Protein AF-0000000066957541 (afdb_homodimer)

InterPro domains:
  IPR000864 Proteinase inhibitor I13, potato inhibitor I [PF00280] (11-72)
  IPR000864 Proteinase inhibitor I13, potato inhibitor I [PTHR33091] (10-72)
  IPR036354 Proteinase inhibitor I13, potato inhibitor I superfamily [SSF54654] (9-72)

Secondary structure (DSSP, 8-state):
---------S----B-GGGTTSBHHHHHHHHHHH-TTSEEEEEETT----S---TTEEEEEEEEE-S--EE-/---------S----B-GGGTTSBHHHHHHHHHHH-TTSEEEEEETT----S---TTEEEEEEEEE-S--EE-

Radius of gyration: 20.84 Å; Cα contacts (8 Å, |Δi|>4): 260; chains: 2; bounding box: 34×82×47 Å

Organism: Oryza sativa subsp. japonica (NCBI:txid39947)

Sequence (144 aa):
MSSSDSKPCGGLKTEWPELVGLTIEQAKAKIKADRPDLQVEVLPVGTIILGVVVPNRVILWVDTVAEIPKIGMSSSDSKPCGGLKTEWPELVGLTIEQAKAKIKADRPDLQVEVLPVGTIILGVVVPNRVILWVDTVAEIPKIG

Foldseek 3Di:
DPPPVVVVPVDQDPDDPVCVPPDPVVSVVVNCVRPVQAAEAEDEPPDDDDPDDDSRYDYHYDHDDDDDDDDD/DPPPVVVVPVDQDPDDPVCVPPDPVVSVVVNCVRPVQAAEAEDEPPDDDDPDDDSRYDYHYDHDDDDDDDDD

pLDDT: mean 83.34, std 19.54, range [26.95, 97.12]

Structure (mmCIF, N/CA/C/O backbone):
data_AF-0000000066957541-model_v1
#
loop_
_entity.id
_entity.type
_entity.pdbx_description
1 polymer 'Os01g0615100 protein'
#
loop_
_atom_site.group_PDB
_atom_site.id
_atom_site.type_symbol
_atom_site.label_atom_id
_atom_site.label_alt_id
_atom_site.label_comp_id
_atom_site.label_asym_id
_atom_site.label_entity_id
_atom_site.label_seq_id
_atom_site.pdbx_PDB_ins_code
_atom_site.Cartn_x
_atom_site.Cartn_y
_atom_site.Cartn_z
_atom_site.occupancy
_atom_site.B_iso_or_equiv
_atom_site.auth_seq_id
_atom_site.auth_comp_id
_atom_site.auth_asym_id
_atom_site.auth_atom_id
_atom_site.pdbx_PDB_model_num
ATOM 1 N N . MET A 1 1 ? -16.75 43.094 23.438 1 26.95 1 MET A N 1
ATOM 2 C CA . MET A 1 1 ? -16.438 41.656 23.531 1 26.95 1 MET A CA 1
ATOM 3 C C . MET A 1 1 ? -15.633 41.188 22.328 1 26.95 1 MET A C 1
ATOM 5 O O . MET A 1 1 ? -16.094 41.312 21.188 1 26.95 1 MET A O 1
ATOM 9 N N . SER A 1 2 ? -14.367 41.469 22.266 1 34.19 2 SER A N 1
ATOM 10 C CA . SER A 1 2 ? -13.414 41.344 21.156 1 34.19 2 SER A CA 1
ATOM 11 C C . SER A 1 2 ? -13.453 39.938 20.578 1 34.19 2 SER A C 1
ATOM 13 O O . SER A 1 2 ? -13.312 38.938 21.297 1 34.19 2 SER A O 1
ATOM 15 N N . SER A 1 3 ? -14.344 39.688 19.766 1 36 3 SER A N 1
ATOM 16 C CA . SER A 1 3 ? -14.383 38.469 18.969 1 36 3 SER A CA 1
ATOM 17 C C . SER A 1 3 ? -13.016 38.156 18.375 1 36 3 SER A C 1
ATOM 19 O O . SER A 1 3 ? -12.484 38.938 17.578 1 36 3 SER A O 1
ATOM 21 N N . SER A 1 4 ? -12.016 37.938 19.281 1 34.59 4 SER A N 1
ATOM 22 C CA . SER A 1 4 ? -10.703 37.438 18.875 1 34.59 4 SER A CA 1
ATOM 23 C C . SER A 1 4 ? -10.789 36.594 17.625 1 34.59 4 SER A C 1
ATOM 25 O O . SER A 1 4 ? -11.469 35.562 17.625 1 34.59 4 SER A O 1
ATOM 27 N N . ASP A 1 5 ? -11.039 37.188 16.484 1 37.06 5 ASP A N 1
ATOM 28 C CA . ASP A 1 5 ? -10.797 36.594 15.18 1 37.06 5 ASP A CA 1
ATOM 29 C C . ASP A 1 5 ? -9.664 35.562 15.25 1 37.06 5 ASP A C 1
ATOM 31 O O . ASP A 1 5 ? -8.492 35.938 15.383 1 37.06 5 ASP A O 1
ATOM 35 N N . SER A 1 6 ? -9.617 34.719 16.266 1 39.84 6 SER A N 1
ATOM 36 C CA . SER A 1 6 ? -8.719 33.562 16.297 1 39.84 6 SER A CA 1
ATOM 37 C C . SER A 1 6 ? -8.312 33.156 14.891 1 39.84 6 SER A C 1
ATOM 39 O O . SER A 1 6 ? -9.148 32.719 14.102 1 39.84 6 SER A O 1
ATOM 41 N N . LYS A 1 7 ? -7.668 34.062 14.055 1 41.09 7 LYS A N 1
ATOM 42 C CA . LYS A 1 7 ? -7.043 33.594 12.812 1 41.09 7 LYS A CA 1
ATOM 43 C C . LYS A 1 7 ? -6.805 32.094 12.844 1 41.09 7 LYS A C 1
ATOM 45 O O . LYS A 1 7 ? -6.258 31.547 13.812 1 41.09 7 LYS A O 1
ATOM 50 N N . PRO A 1 8 ? -7.652 31.25 12.289 1 43.03 8 PRO A N 1
ATOM 51 C CA . PRO A 1 8 ? -7.223 29.859 12.422 1 43.03 8 PRO A CA 1
ATOM 52 C C . PRO A 1 8 ? -5.703 29.703 12.453 1 43.03 8 PRO A C 1
ATOM 54 O O . PRO A 1 8 ? -4.988 30.469 11.805 1 43.03 8 PRO A O 1
ATOM 57 N N . CYS A 1 9 ? -4.918 29.938 13.57 1 42.44 9 CYS A N 1
ATOM 58 C CA . CYS A 1 9 ? -3.498 29.609 13.578 1 42.44 9 CYS A CA 1
ATOM 59 C C . CYS A 1 9 ? -3.094 28.891 12.289 1 42.44 9 CYS A C 1
ATOM 61 O O . CYS A 1 9 ? -3.812 28.031 11.805 1 42.44 9 CYS A O 1
ATOM 63 N N . GLY A 1 10 ? -2.705 29.562 11.18 1 48.5 10 GLY A N 1
ATOM 64 C CA . GLY A 1 10 ? -2.293 28.984 9.906 1 48.5 10 GLY A CA 1
ATOM 65 C C . GLY A 1 10 ? -2.059 27.484 9.969 1 48.5 10 GLY A C 1
ATOM 66 O O . GLY A 1 10 ? -0.991 27.047 10.391 1 48.5 10 GLY A O 1
ATOM 67 N N . GLY A 1 11 ? -3.01 26.625 10.609 1 57.69 11 GLY A N 1
ATOM 68 C CA . GLY A 1 11 ? -3.16 25.297 11.172 1 57.69 11 GLY A CA 1
ATOM 69 C C . GLY A 1 11 ? -2.35 24.234 10.438 1 57.69 11 GLY A C 1
ATOM 70 O O . GLY A 1 11 ? -1.951 24.453 9.289 1 57.69 11 GLY A O 1
ATOM 71 N N . LEU A 1 12 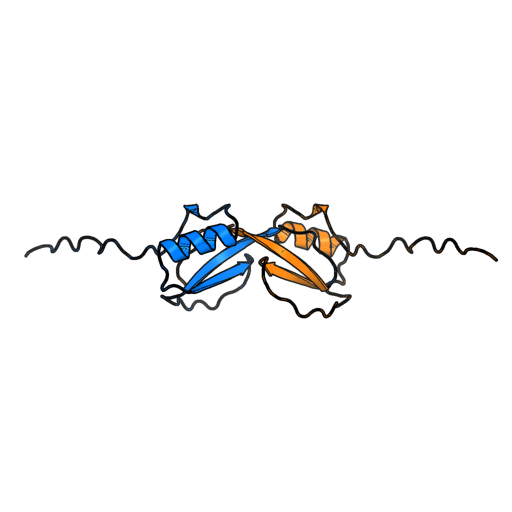? -1.42 23.609 11.273 1 77.5 12 LEU A N 1
ATOM 72 C CA . LEU A 1 12 ? -0.615 22.516 10.734 1 77.5 12 LEU A CA 1
ATOM 73 C C . LEU A 1 12 ? -1.437 21.656 9.789 1 77.5 12 LEU A C 1
ATOM 75 O O . LEU A 1 12 ? -2.643 21.484 9.984 1 77.5 12 LEU A O 1
ATOM 79 N N . LYS A 1 13 ? -1.075 21.734 8.508 1 87.44 13 LYS A N 1
ATOM 80 C CA . LYS A 1 13 ? -1.694 20.859 7.5 1 87.44 13 LYS A CA 1
ATOM 81 C C . LYS A 1 13 ? -2.016 19.484 8.078 1 87.44 13 LYS A C 1
ATOM 83 O O . LYS A 1 13 ? -1.161 18.859 8.711 1 87.44 13 LYS A O 1
ATOM 88 N N . THR A 1 14 ? -3.348 19.156 8.078 1 89.06 14 THR A N 1
ATOM 89 C CA . THR A 1 14 ? -3.734 17.875 8.664 1 89.06 14 THR A CA 1
ATOM 90 C C . THR A 1 14 ? -4.145 16.891 7.574 1 89.06 14 THR A C 1
ATOM 92 O O . THR A 1 14 ? -4.309 15.695 7.844 1 89.06 14 THR A O 1
ATOM 95 N N . GLU A 1 15 ? -4.422 17.422 6.387 1 90.81 15 GLU A N 1
ATOM 96 C CA . GLU A 1 15 ? -4.781 16.578 5.25 1 90.81 15 GLU A CA 1
ATOM 97 C C . GLU A 1 15 ? -4.07 17.031 3.98 1 90.81 15 GLU A C 1
ATOM 99 O O . GLU A 1 15 ? -3.74 18.219 3.836 1 90.81 15 GLU A O 1
ATOM 104 N N . TRP A 1 16 ? -3.773 16.141 3.092 1 95.19 16 TRP A N 1
ATOM 105 C CA . TRP A 1 16 ? -3.064 16.422 1.848 1 95.19 16 TRP A CA 1
ATOM 106 C C . TRP A 1 16 ? -3.818 15.844 0.652 1 95.19 16 TRP A C 1
ATOM 108 O O . TRP A 1 16 ? -3.469 14.781 0.143 1 95.19 16 TRP A O 1
ATOM 118 N N . PRO A 1 17 ? -4.898 16.484 0.101 1 94.5 17 PRO A N 1
ATOM 119 C CA . PRO A 1 17 ? -5.652 16.016 -1.06 1 94.5 17 PRO A CA 1
ATOM 120 C C . PRO A 1 17 ? -4.82 16 -2.34 1 94.5 17 PRO A C 1
ATOM 122 O O . PRO A 1 17 ? -5.141 15.266 -3.281 1 94.5 17 PRO A O 1
ATOM 125 N N . GLU A 1 18 ? -3.746 16.719 -2.355 1 95.12 18 GLU A N 1
ATOM 126 C CA . GLU A 1 18 ? -2.885 16.828 -3.527 1 95.12 18 GLU A CA 1
ATOM 127 C C . GLU A 1 18 ? -2.008 15.594 -3.682 1 95.12 18 GLU A C 1
ATOM 129 O O . GLU A 1 18 ? -1.406 15.375 -4.734 1 95.12 18 GLU A O 1
ATOM 134 N N . LEU A 1 19 ? -1.994 14.852 -2.656 1 95.62 19 LEU A N 1
ATOM 135 C CA . LEU A 1 19 ? -1.101 13.703 -2.676 1 95.62 19 LEU A CA 1
ATOM 136 C C . LEU A 1 19 ? -1.781 12.5 -3.316 1 95.62 19 LEU A C 1
ATOM 138 O O . LEU A 1 19 ? -1.121 11.508 -3.646 1 95.62 19 LEU A O 1
ATOM 142 N N . VAL A 1 20 ? -3.066 12.625 -3.525 1 95.31 20 VAL A N 1
ATOM 143 C CA . VAL A 1 20 ? -3.82 11.516 -4.109 1 95.31 20 VAL A CA 1
ATOM 144 C C . VAL A 1 20 ? -3.354 11.273 -5.543 1 95.31 20 VAL A C 1
ATOM 146 O O . VAL A 1 20 ? -3.396 12.18 -6.379 1 95.31 20 VAL A O 1
ATOM 149 N N . GLY A 1 21 ? -2.824 10.203 -5.844 1 95.5 21 GLY A N 1
ATOM 150 C CA . GLY A 1 21 ? -2.33 9.875 -7.172 1 95.5 21 GLY A CA 1
ATOM 151 C C . GLY A 1 21 ? -0.816 9.883 -7.262 1 95.5 21 GLY A C 1
ATOM 152 O O . GLY A 1 21 ? -0.247 9.414 -8.25 1 95.5 21 GLY A O 1
ATOM 153 N N . LEU A 1 22 ? -0.226 10.344 -6.223 1 95.62 22 LEU A N 1
ATOM 154 C CA . LEU A 1 22 ? 1.232 10.383 -6.195 1 95.62 22 LEU A CA 1
ATOM 155 C C . LEU A 1 22 ? 1.799 9.102 -5.598 1 95.62 22 LEU A C 1
ATOM 157 O O . LEU A 1 22 ? 1.063 8.312 -5 1 95.62 22 LEU A O 1
ATOM 161 N N . THR A 1 23 ? 3.092 8.938 -5.812 1 96.31 23 THR A N 1
ATOM 162 C CA . THR A 1 23 ? 3.766 7.781 -5.242 1 96.31 23 THR A CA 1
ATOM 163 C C . THR A 1 23 ? 4.066 8 -3.764 1 96.31 23 THR A C 1
ATOM 165 O O . THR A 1 23 ? 3.982 9.125 -3.27 1 96.31 23 THR A O 1
ATOM 168 N N . ILE A 1 24 ? 4.301 6.918 -3.115 1 96.56 24 ILE A N 1
ATOM 169 C CA . ILE A 1 24 ? 4.605 6.965 -1.689 1 96.56 24 ILE A CA 1
ATOM 170 C C . ILE A 1 24 ? 5.766 7.926 -1.438 1 96.56 24 ILE A C 1
ATOM 172 O O . ILE A 1 24 ? 5.707 8.75 -0.524 1 96.56 24 ILE A O 1
ATOM 176 N N . GLU A 1 25 ? 6.785 7.887 -2.262 1 95.38 25 GLU A N 1
ATOM 177 C CA . GLU A 1 25 ? 7.969 8.719 -2.092 1 95.38 25 GLU A CA 1
ATOM 178 C C . GLU A 1 25 ? 7.625 10.203 -2.229 1 95.38 25 GLU A C 1
ATOM 180 O O . GLU A 1 25 ? 8.023 11.016 -1.392 1 95.38 25 GLU A O 1
ATOM 185 N N . GLN A 1 26 ? 6.895 10.484 -3.182 1 96.38 26 GLN A N 1
ATOM 186 C CA . GLN A 1 26 ? 6.48 11.867 -3.4 1 96.38 26 GLN A CA 1
ATOM 187 C C . GLN A 1 26 ? 5.59 12.359 -2.264 1 96.38 26 GLN A C 1
ATOM 189 O O . GLN A 1 26 ? 5.754 13.484 -1.784 1 96.38 26 GLN A O 1
ATOM 194 N N . ALA A 1 27 ? 4.684 11.5 -1.882 1 97.12 27 ALA A N 1
ATOM 195 C CA . ALA A 1 27 ? 3.748 11.852 -0.817 1 97.12 27 ALA A CA 1
ATOM 196 C C . ALA A 1 27 ? 4.48 12.086 0.501 1 97.12 27 ALA A C 1
ATOM 198 O O . ALA A 1 27 ? 4.238 13.078 1.187 1 97.12 27 ALA A O 1
ATOM 199 N N . LYS A 1 28 ? 5.379 11.172 0.741 1 95.69 28 LYS A N 1
ATOM 200 C CA . LYS A 1 28 ? 6.164 11.289 1.967 1 95.69 28 LYS A CA 1
ATOM 201 C C . LYS A 1 28 ? 6.977 12.586 1.975 1 95.69 28 LYS A C 1
ATOM 203 O O . LYS A 1 28 ? 7.051 13.273 2.994 1 95.69 28 LYS A O 1
ATOM 208 N N . ALA A 1 29 ? 7.59 12.938 0.893 1 96.31 29 ALA A N 1
ATOM 209 C CA . ALA A 1 29 ? 8.406 14.141 0.765 1 96.31 29 ALA A CA 1
ATOM 210 C C . ALA A 1 29 ? 7.57 15.398 0.992 1 96.31 29 ALA A C 1
ATOM 212 O O . ALA A 1 29 ? 8 16.328 1.684 1 96.31 29 ALA A O 1
ATOM 213 N N . LYS A 1 30 ? 6.383 15.312 0.476 1 95.94 30 LYS A N 1
ATOM 214 C CA . LYS A 1 30 ? 5.488 16.453 0.611 1 95.94 30 LYS A CA 1
ATOM 215 C C . LYS A 1 30 ? 5.027 16.625 2.057 1 95.94 30 LYS A C 1
ATOM 217 O O . LYS A 1 30 ? 5.012 17.75 2.578 1 95.94 30 LYS A O 1
ATOM 222 N N . ILE A 1 31 ? 4.672 15.555 2.668 1 95.44 31 ILE A N 1
ATOM 223 C CA . ILE A 1 31 ? 4.215 15.602 4.051 1 95.44 31 ILE A CA 1
ATOM 224 C C . ILE A 1 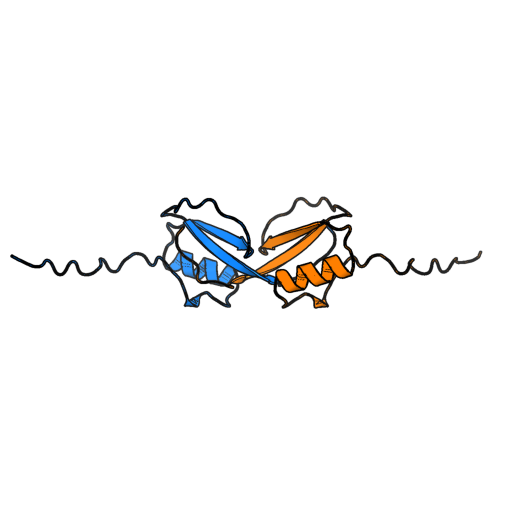31 ? 5.344 16.094 4.953 1 95.44 31 ILE A C 1
ATOM 226 O O . ILE A 1 31 ? 5.137 16.953 5.812 1 95.44 31 ILE A O 1
ATOM 230 N N . LYS A 1 32 ? 6.57 15.617 4.754 1 94.88 32 LYS A N 1
ATOM 231 C CA . LYS A 1 32 ? 7.738 15.992 5.547 1 94.88 32 LYS A CA 1
ATOM 232 C C . LYS A 1 32 ? 8.094 17.453 5.336 1 94.88 32 LYS A C 1
ATOM 234 O O . LYS A 1 32 ? 8.578 1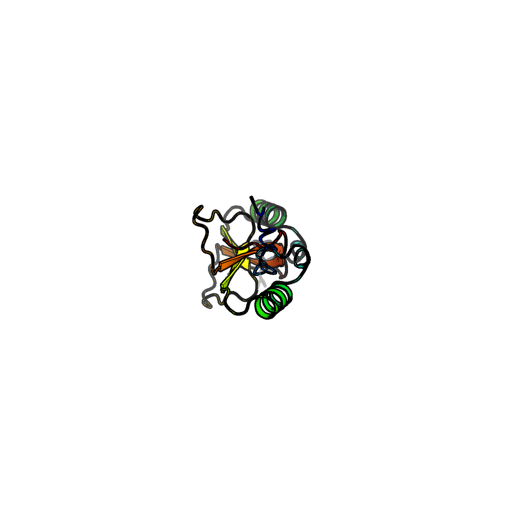8.125 6.258 1 94.88 32 LYS A O 1
ATOM 239 N N . ALA A 1 33 ? 7.852 17.938 4.117 1 94.38 33 ALA A N 1
ATOM 240 C CA . ALA A 1 33 ? 8.094 19.359 3.811 1 94.38 33 ALA A CA 1
ATOM 241 C C . ALA A 1 33 ? 7.121 20.25 4.57 1 94.38 33 ALA A C 1
ATOM 243 O O . ALA A 1 33 ? 7.504 21.328 5.047 1 94.38 33 ALA A O 1
ATOM 244 N N . ASP A 1 34 ? 5.902 19.703 4.676 1 92.94 34 ASP A N 1
ATOM 245 C CA . ASP A 1 34 ? 4.875 20.469 5.363 1 92.94 34 ASP A CA 1
ATOM 246 C C . ASP A 1 34 ? 4.957 20.281 6.875 1 92.94 34 ASP A C 1
ATOM 248 O O . ASP A 1 34 ? 4.898 21.25 7.637 1 92.94 34 ASP A O 1
ATOM 252 N N . ARG A 1 35 ? 5.145 18.953 7.172 1 93.88 35 ARG A N 1
ATOM 253 C CA . ARG A 1 35 ? 5.164 18.578 8.586 1 93.88 35 ARG A CA 1
ATOM 254 C C . ARG A 1 35 ? 6.27 17.562 8.867 1 93.88 35 ARG A C 1
ATOM 256 O O . ARG A 1 35 ? 6.035 16.359 8.828 1 93.88 35 ARG A O 1
ATOM 263 N N . PRO A 1 36 ? 7.445 18.031 9.227 1 92.5 36 PRO A N 1
ATOM 264 C CA . PRO A 1 36 ? 8.562 17.125 9.516 1 92.5 36 PRO A CA 1
ATOM 265 C C . PRO A 1 36 ? 8.445 16.453 10.875 1 92.5 36 PRO A C 1
ATOM 267 O O . PRO A 1 36 ? 9.164 15.492 11.156 1 92.5 36 PRO A O 1
ATOM 270 N N . ASP A 1 37 ? 7.504 16.906 11.633 1 91 37 ASP A N 1
ATOM 271 C CA . ASP A 1 37 ? 7.285 16.375 12.969 1 91 37 ASP A CA 1
ATOM 272 C C . ASP A 1 37 ? 6.387 15.133 12.93 1 91 37 ASP A C 1
ATOM 274 O O . ASP A 1 37 ? 6.359 14.344 13.875 1 91 37 ASP A O 1
ATOM 278 N N . LEU A 1 38 ? 5.703 14.992 11.812 1 93 38 LEU A N 1
ATOM 279 C CA . LEU A 1 38 ? 4.723 13.914 11.688 1 93 38 LEU A CA 1
ATOM 280 C C . LEU A 1 38 ? 5.387 12.625 11.227 1 93 38 LEU A C 1
ATOM 282 O O . LEU A 1 38 ? 6.32 12.656 10.422 1 93 38 LEU A O 1
ATOM 286 N N . GLN A 1 39 ? 4.914 11.516 11.758 1 94.12 39 GLN A N 1
ATOM 287 C CA . GLN A 1 39 ? 5.293 10.195 11.281 1 94.12 39 GLN A CA 1
ATOM 288 C C . GLN A 1 39 ? 4.34 9.711 10.188 1 94.12 39 GLN A C 1
ATOM 290 O O . GLN A 1 39 ? 3.123 9.703 10.383 1 94.12 39 GLN A O 1
ATOM 295 N N . VAL A 1 40 ? 4.926 9.344 9.102 1 94.38 40 VAL A N 1
ATOM 296 C CA . VAL A 1 40 ? 4.121 8.914 7.965 1 94.38 40 VAL A CA 1
ATOM 297 C C . VAL A 1 40 ? 3.977 7.395 7.984 1 94.38 40 VAL A C 1
ATOM 299 O O . VAL A 1 40 ? 4.973 6.668 7.977 1 94.38 40 VAL A O 1
ATOM 302 N N . GLU A 1 41 ? 2.814 6.941 8.109 1 92.31 41 GLU A N 1
ATOM 303 C CA . GLU A 1 41 ? 2.52 5.512 8.039 1 92.31 41 GLU A CA 1
ATOM 304 C C . GLU A 1 41 ? 1.82 5.156 6.727 1 92.31 41 GLU A C 1
ATOM 306 O O . GLU A 1 41 ? 0.758 5.699 6.418 1 92.31 41 GLU A O 1
ATOM 311 N N . VAL A 1 42 ? 2.434 4.312 5.984 1 94.19 42 VAL A N 1
ATOM 312 C CA . VAL A 1 42 ? 1.872 3.893 4.703 1 94.19 42 VAL A CA 1
ATOM 313 C C . VAL A 1 42 ? 1.13 2.57 4.875 1 94.19 42 VAL A C 1
ATOM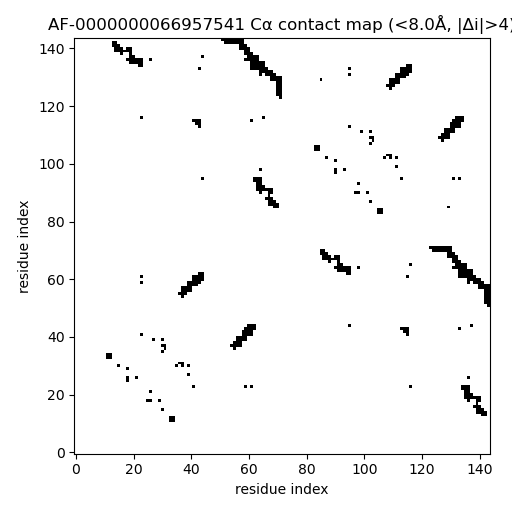 315 O O . VAL A 1 42 ? 1.713 1.575 5.309 1 94.19 42 VAL A O 1
ATOM 318 N N . LEU A 1 43 ? -0.17 2.566 4.555 1 91.94 43 LEU A N 1
ATOM 319 C CA . LEU A 1 43 ? -0.992 1.366 4.664 1 91.94 43 LEU A CA 1
ATOM 320 C C . LEU A 1 43 ? -1.836 1.168 3.412 1 91.94 43 LEU A C 1
ATOM 322 O O . LEU A 1 43 ? -2.316 2.139 2.82 1 91.94 43 LEU A O 1
ATOM 326 N N . PRO A 1 44 ? -1.927 -0.02 3.018 1 93.88 44 PRO A N 1
ATOM 327 C CA . PRO A 1 44 ? -2.842 -0.285 1.904 1 93.88 44 PRO A CA 1
ATOM 328 C C . PRO A 1 44 ? -4.305 -0.043 2.273 1 93.88 44 PRO A C 1
ATOM 330 O O . PRO A 1 44 ? -4.699 -0.264 3.42 1 93.88 44 PRO A O 1
ATOM 333 N N . VAL A 1 45 ? -5.004 0.391 1.296 1 91.81 45 VAL A N 1
ATOM 334 C CA . VAL A 1 45 ? -6.43 0.619 1.493 1 91.81 45 VAL A CA 1
ATOM 335 C C . VAL A 1 45 ? -7.102 -0.672 1.956 1 91.81 45 VAL A C 1
ATOM 337 O O . VAL A 1 45 ? -6.812 -1.751 1.435 1 91.81 45 VAL A O 1
ATOM 340 N N . GLY A 1 46 ? -7.949 -0.521 2.953 1 84.81 46 GLY A N 1
ATOM 341 C CA . GLY A 1 46 ? -8.641 -1.699 3.453 1 84.81 46 GLY A CA 1
ATOM 342 C C . GLY A 1 46 ? -8.133 -2.15 4.812 1 84.81 46 GLY A C 1
ATOM 343 O O . GLY A 1 46 ? -8.742 -3.02 5.445 1 84.81 46 GLY A O 1
ATOM 344 N N . THR A 1 47 ? -6.926 -1.666 5.152 1 85.38 47 THR A N 1
ATOM 345 C CA . THR A 1 47 ? -6.387 -2.004 6.465 1 85.38 47 THR A CA 1
ATOM 346 C C . THR A 1 47 ? -7.25 -1.409 7.574 1 85.38 47 THR A C 1
ATOM 348 O O . THR A 1 47 ? -7.66 -0.249 7.496 1 85.38 47 THR A O 1
ATOM 351 N N . ILE A 1 48 ? -7.727 -2.279 8.414 1 79.12 48 ILE A N 1
ATOM 352 C CA . ILE A 1 48 ? -8.547 -1.834 9.539 1 79.12 48 ILE A CA 1
ATOM 353 C C . ILE A 1 48 ? -7.652 -1.217 10.609 1 79.12 48 ILE A C 1
ATOM 355 O O . ILE A 1 48 ? -6.715 -1.858 11.094 1 79.12 48 ILE A O 1
ATOM 359 N N . ILE A 1 49 ? -7.684 0.117 10.781 1 76.5 49 ILE A N 1
ATOM 360 C CA . ILE A 1 49 ? -6.902 0.796 11.812 1 76.5 49 ILE A CA 1
ATOM 361 C C . ILE A 1 49 ? -7.785 1.082 13.023 1 76.5 49 ILE A C 1
ATOM 363 O O . ILE A 1 49 ? -8.992 1.271 12.891 1 76.5 49 ILE A O 1
ATOM 367 N N . LEU A 1 50 ? -7.148 0.868 14.234 1 74.56 50 LEU A N 1
ATOM 368 C CA . LEU A 1 50 ? -7.902 1.182 15.445 1 74.56 50 LEU A CA 1
ATOM 369 C C . LEU A 1 50 ? -8.219 2.672 15.516 1 74.56 50 LEU A C 1
ATOM 371 O O . LEU A 1 50 ? -7.469 3.496 14.992 1 74.56 50 LEU A O 1
ATOM 375 N N . GLY A 1 51 ? -9.43 3.041 15.672 1 66.94 51 GLY A N 1
ATOM 376 C CA . GLY A 1 51 ? -10.047 4.359 15.672 1 66.94 51 GLY A CA 1
ATOM 377 C C . GLY A 1 51 ? -9.32 5.355 16.562 1 66.94 51 GLY A C 1
ATOM 378 O O . GLY A 1 51 ? -9.945 6.262 17.109 1 66.94 51 GLY A O 1
ATOM 379 N N . VAL A 1 52 ? -7.98 5.121 16.906 1 76.88 52 VAL A N 1
ATOM 380 C CA . VAL A 1 52 ? -7.309 6.113 17.734 1 76.88 52 VAL A CA 1
ATOM 381 C C . VAL A 1 52 ? -6.598 7.133 16.844 1 76.88 52 VAL A C 1
ATOM 383 O O . VAL A 1 52 ? -5.836 6.762 15.945 1 76.88 52 VAL A O 1
ATOM 386 N N . VAL A 1 53 ? -6.992 8.305 16.906 1 79.12 53 VAL A N 1
ATOM 387 C CA . VAL A 1 53 ? -6.352 9.383 16.156 1 79.12 53 VAL A CA 1
ATOM 388 C C . VAL A 1 53 ? -5.09 9.844 16.891 1 79.12 53 VAL A C 1
ATOM 390 O O . VAL A 1 53 ? -5.16 10.312 18.031 1 79.12 53 VAL A O 1
ATOM 393 N N . VAL A 1 54 ? -3.939 9.547 16.25 1 86 54 VAL A N 1
ATOM 394 C CA . VAL A 1 54 ? -2.654 10.023 16.75 1 86 54 VAL A CA 1
ATOM 395 C C . VAL A 1 54 ? -2.295 11.344 16.078 1 86 54 VAL A C 1
ATOM 397 O O . VAL A 1 54 ? -2.193 11.414 14.852 1 86 54 VAL A O 1
ATOM 400 N N . PRO A 1 55 ? -2.111 12.43 16.781 1 87.25 55 PRO A N 1
ATOM 401 C CA . PRO A 1 55 ? -1.866 13.758 16.203 1 87.25 55 PRO A CA 1
ATOM 402 C C . PRO A 1 55 ? -0.523 13.844 15.492 1 87.25 55 PRO A C 1
ATOM 404 O O . PRO A 1 55 ? -0.306 14.766 14.695 1 87.25 55 PRO A O 1
ATOM 407 N N . ASN A 1 56 ? 0.334 12.914 15.766 1 90.56 56 ASN A N 1
ATOM 408 C CA . ASN A 1 56 ? 1.662 12.969 15.164 1 90.56 56 ASN A CA 1
ATOM 409 C C . ASN A 1 56 ? 1.856 11.875 14.117 1 90.56 56 ASN A C 1
ATOM 411 O O . ASN A 1 56 ? 2.984 11.445 13.867 1 90.56 56 ASN A O 1
ATOM 415 N N . ARG A 1 57 ? 0.764 11.43 13.578 1 92.44 57 ARG A N 1
ATOM 416 C CA . ARG A 1 57 ? 0.857 10.367 12.586 1 92.44 57 ARG A CA 1
ATOM 417 C C . ARG A 1 57 ? -0.059 10.641 11.398 1 92.44 57 ARG A C 1
ATOM 419 O O . ARG A 1 57 ? -1.217 11.023 11.578 1 92.44 57 ARG A O 1
ATOM 426 N N . VAL A 1 58 ? 0.469 10.523 10.281 1 93.19 58 VAL A N 1
ATOM 427 C CA . VAL A 1 58 ? -0.299 10.656 9.047 1 93.19 58 VAL A CA 1
ATOM 428 C C . VAL A 1 58 ? -0.395 9.305 8.352 1 93.19 58 VAL A C 1
ATOM 430 O O . VAL A 1 58 ? 0.61 8.602 8.195 1 93.19 58 VAL A O 1
ATOM 433 N N . ILE A 1 59 ? -1.613 8.906 8.008 1 92 59 ILE A N 1
ATOM 434 C CA . ILE A 1 59 ? -1.815 7.633 7.328 1 92 59 ILE A CA 1
ATOM 435 C C . ILE A 1 59 ? -1.949 7.859 5.824 1 92 59 ILE A C 1
ATOM 437 O O . ILE A 1 59 ? -2.803 8.633 5.383 1 92 59 ILE A O 1
ATOM 441 N N . LEU A 1 60 ? -1.007 7.227 5.137 1 94.5 60 LEU A N 1
ATOM 442 C CA . LEU A 1 60 ? -1.058 7.238 3.678 1 94.5 60 LEU A CA 1
ATOM 443 C C . LEU A 1 60 ? -1.727 5.973 3.146 1 94.5 60 LEU A C 1
ATOM 445 O O . LEU A 1 60 ? -1.188 4.875 3.289 1 94.5 60 LEU A O 1
ATOM 449 N N . TRP A 1 61 ? -2.855 6.16 2.539 1 94.56 61 TRP A N 1
ATOM 450 C CA . TRP A 1 61 ? -3.605 5.039 1.986 1 94.56 61 TRP A CA 1
ATOM 451 C C . TRP A 1 61 ? -3.191 4.766 0.544 1 94.56 61 TRP A C 1
ATOM 453 O O . TRP A 1 61 ? -3.342 5.629 -0.324 1 94.56 61 TRP A O 1
ATOM 463 N N . VAL A 1 62 ? -2.646 3.6 0.326 1 96.69 62 VAL A N 1
ATOM 464 C CA . VAL A 1 62 ? -2.207 3.238 -1.019 1 96.69 62 VAL A CA 1
ATOM 465 C C . VAL A 1 62 ? -3.064 2.092 -1.551 1 96.69 62 VAL A C 1
ATOM 467 O O . VAL A 1 62 ? -3.504 1.229 -0.787 1 96.69 62 VAL A O 1
ATOM 470 N N . ASP A 1 63 ? -3.404 2.045 -2.928 1 96.5 63 ASP A N 1
ATOM 471 C CA . ASP A 1 63 ? -4.336 1.058 -3.461 1 96.5 63 ASP A CA 1
ATOM 472 C C . ASP A 1 63 ? -3.865 0.531 -4.816 1 96.5 63 ASP A C 1
ATOM 474 O O . ASP A 1 63 ? -4.359 -0.49 -5.297 1 96.5 63 ASP A O 1
ATOM 478 N N . THR A 1 64 ? -2.928 1.097 -5.48 1 96.75 64 THR A N 1
ATOM 479 C CA . THR A 1 64 ? -2.531 0.727 -6.832 1 96.75 64 THR A CA 1
ATOM 480 C C . THR A 1 64 ? -1.273 -0.137 -6.812 1 96.75 64 THR A C 1
ATOM 482 O O . THR A 1 64 ? -0.265 0.241 -6.211 1 96.75 64 THR A O 1
ATOM 485 N N . VAL A 1 65 ? -1.4 -1.288 -7.551 1 96.69 65 VAL A N 1
ATOM 486 C CA . VAL A 1 65 ? -0.274 -2.211 -7.641 1 96.69 65 VAL A CA 1
ATOM 487 C C . VAL A 1 65 ? 0.831 -1.598 -8.492 1 96.69 65 VAL A C 1
ATOM 489 O O . VAL A 1 65 ? 0.594 -1.21 -9.641 1 96.69 65 VAL A O 1
ATOM 492 N N . ALA A 1 66 ? 1.962 -1.496 -7.906 1 95.38 66 ALA A N 1
ATOM 493 C CA . ALA A 1 66 ? 3.07 -0.81 -8.57 1 95.38 66 ALA A CA 1
ATOM 494 C C . ALA A 1 66 ? 4.031 -1.808 -9.203 1 95.38 66 ALA A C 1
ATOM 496 O O . ALA A 1 66 ? 4.703 -1.492 -10.188 1 95.38 66 ALA A O 1
ATOM 497 N N . GLU A 1 67 ? 4.152 -2.973 -8.594 1 93.62 67 GLU A N 1
ATOM 498 C CA . GLU A 1 67 ? 5.105 -3.969 -9.07 1 93.62 67 GLU A CA 1
ATOM 499 C C . GLU A 1 67 ? 4.422 -5.309 -9.336 1 93.62 67 GLU A C 1
ATOM 501 O O . GLU A 1 67 ? 3.32 -5.555 -8.836 1 93.62 67 GLU A O 1
ATOM 506 N N . ILE A 1 68 ? 5.105 -6.133 -10.117 1 94.56 68 ILE A N 1
ATOM 507 C CA . ILE A 1 68 ? 4.574 -7.449 -10.453 1 94.56 68 ILE A CA 1
ATOM 508 C C . ILE A 1 68 ? 4.477 -8.305 -9.195 1 94.56 68 ILE A C 1
ATOM 510 O O . ILE A 1 68 ? 5.496 -8.625 -8.57 1 94.56 68 ILE A O 1
ATOM 514 N N . PRO A 1 69 ? 3.219 -8.578 -8.859 1 94.5 69 PRO A N 1
ATOM 515 C CA . PRO A 1 69 ? 3.082 -9.492 -7.719 1 94.5 69 PRO A CA 1
ATOM 516 C C . PRO A 1 69 ? 3.674 -10.875 -7.996 1 94.5 69 PRO A C 1
ATOM 518 O O . PRO A 1 69 ? 3.477 -11.43 -9.078 1 94.5 69 PRO A O 1
ATOM 521 N N . LYS A 1 70 ? 4.406 -11.414 -7.055 1 88.75 70 LYS A N 1
ATOM 522 C CA . LYS A 1 70 ? 5.027 -12.727 -7.18 1 88.75 70 LYS A CA 1
ATOM 523 C C . LYS A 1 70 ? 4.941 -13.5 -5.867 1 88.75 70 LYS A C 1
ATOM 525 O O . LYS A 1 70 ? 4.777 -12.914 -4.801 1 88.75 70 LYS A O 1
ATOM 530 N N . ILE A 1 71 ? 4.98 -14.695 -6.078 1 88.69 71 ILE A N 1
ATOM 531 C CA . ILE A 1 71 ? 4.965 -15.57 -4.91 1 88.69 71 ILE A CA 1
ATOM 532 C C . ILE A 1 71 ? 6.234 -15.359 -4.094 1 88.69 71 ILE A C 1
ATOM 534 O O . ILE A 1 71 ? 7.332 -15.266 -4.652 1 88.69 71 ILE A O 1
ATOM 538 N N . GLY A 1 72 ? 6.055 -15.055 -2.814 1 80.06 72 GLY A N 1
ATOM 539 C CA . GLY A 1 72 ? 7.219 -14.906 -1.955 1 80.06 72 GLY A CA 1
ATOM 540 C C . GLY A 1 72 ? 6.867 -14.562 -0.522 1 80.06 72 GLY A C 1
ATOM 541 O O . GLY A 1 72 ? 5.691 -14.367 -0.196 1 80.06 72 GLY A O 1
ATOM 542 N N . MET B 1 1 ? 18.078 -41.25 -24.391 1 27.53 1 MET B N 1
ATOM 543 C CA . MET B 1 1 ? 17.969 -40.5 -23.141 1 27.53 1 MET B CA 1
ATOM 544 C C . MET B 1 1 ? 16.828 -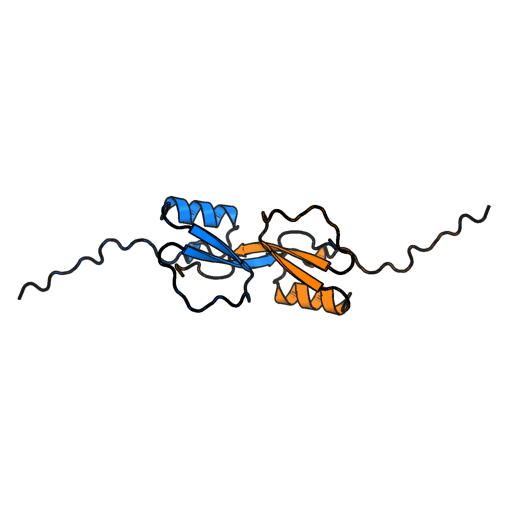39.5 -23.203 1 27.53 1 MET B C 1
ATOM 546 O O . MET B 1 1 ? 16.828 -38.594 -24.062 1 27.53 1 MET B O 1
ATOM 550 N N . SER B 1 2 ? 15.609 -39.906 -23.094 1 34.34 2 SER B N 1
ATOM 551 C CA . SER B 1 2 ? 14.336 -39.219 -23.281 1 34.34 2 SER B CA 1
ATOM 552 C C . SER B 1 2 ? 14.289 -37.906 -22.531 1 34.34 2 SER B C 1
ATOM 554 O O . SER B 1 2 ? 14.516 -37.875 -21.312 1 34.34 2 SER B O 1
ATOM 556 N N . SER B 1 3 ? 14.898 -36.969 -23.062 1 35.62 3 SER B N 1
ATOM 557 C CA . SER B 1 3 ? 14.742 -35.594 -22.578 1 35.62 3 SER B CA 1
ATOM 558 C C . SER B 1 3 ? 13.281 -35.281 -22.266 1 35.62 3 SER B C 1
ATOM 560 O O . SER B 1 3 ? 12.445 -35.25 -23.172 1 35.62 3 SER B O 1
ATOM 562 N N . SER B 1 4 ? 12.695 -36.062 -21.344 1 34.38 4 SER B N 1
ATOM 563 C CA . SER B 1 4 ? 11.359 -35.781 -20.812 1 34.38 4 SER B CA 1
ATOM 564 C C . SER B 1 4 ? 11.062 -34.281 -20.828 1 34.38 4 SER B C 1
ATOM 566 O O . SER B 1 4 ? 11.789 -33.5 -20.203 1 34.38 4 SER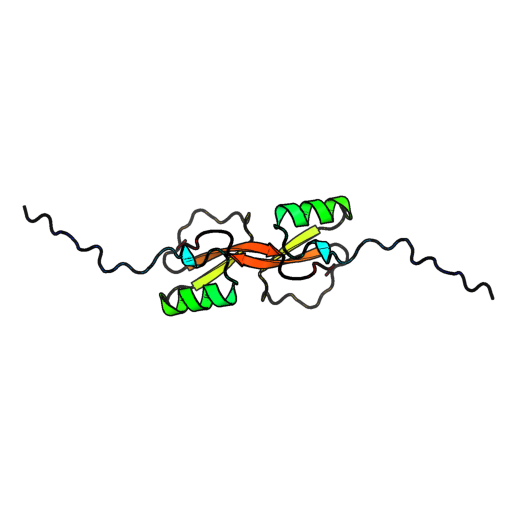 B O 1
ATOM 568 N N . ASP B 1 5 ? 10.844 -33.75 -22 1 37.28 5 ASP B N 1
ATOM 569 C CA . ASP B 1 5 ? 10.195 -32.438 -22.125 1 37.28 5 ASP B CA 1
ATOM 570 C C . ASP B 1 5 ? 9.234 -32.188 -20.969 1 37.28 5 ASP B C 1
ATOM 572 O O . ASP B 1 5 ? 8.156 -32.781 -20.906 1 37.28 5 ASP B O 1
ATOM 576 N N . SER B 1 6 ? 9.609 -32.531 -19.75 1 39.78 6 SER B N 1
ATOM 577 C CA . SER B 1 6 ? 8.867 -32.094 -18.578 1 39.78 6 SER B CA 1
ATOM 578 C C . SER B 1 6 ? 8.031 -30.844 -18.891 1 39.78 6 SER B C 1
ATOM 580 O O . SER B 1 6 ? 8.578 -29.781 -19.172 1 39.78 6 SER B O 1
ATOM 582 N N . LYS B 1 7 ? 7.051 -30.891 -19.875 1 40.69 7 LYS B N 1
ATOM 583 C CA . LYS B 1 7 ? 6.062 -29.828 -20.016 1 40.69 7 LYS B CA 1
ATOM 584 C C . LYS B 1 7 ? 5.973 -28.984 -18.734 1 40.69 7 LYS B C 1
ATOM 586 O O . LYS B 1 7 ? 5.816 -29.531 -17.641 1 40.69 7 LYS B O 1
ATOM 591 N N . PRO B 1 8 ? 6.66 -27.891 -18.594 1 42.91 8 PRO B N 1
ATOM 592 C CA . PRO B 1 8 ? 6.406 -27.234 -17.312 1 42.91 8 PRO B CA 1
ATOM 593 C C . PRO B 1 8 ? 4.992 -27.484 -16.797 1 42.91 8 PRO B C 1
ATOM 595 O O . PRO B 1 8 ? 4.051 -27.594 -17.594 1 42.91 8 PRO B O 1
ATOM 598 N N . CYS B 1 9 ? 4.59 -28.625 -16.156 1 42.5 9 CYS B N 1
ATOM 599 C CA . CYS B 1 9 ? 3.275 -28.719 -15.523 1 42.5 9 CYS B CA 1
ATOM 600 C C . CYS B 1 9 ? 2.529 -27.406 -15.594 1 42.5 9 CYS B C 1
ATOM 602 O O . CYS B 1 9 ? 3.131 -26.328 -15.453 1 42.5 9 CYS B O 1
ATOM 604 N N . GLY B 1 10 ? 1.648 -27.078 -16.578 1 48.22 10 GLY B N 1
ATOM 605 C CA . GLY B 1 10 ? 0.877 -25.859 -16.719 1 48.22 10 GLY B CA 1
ATOM 606 C C . GLY B 1 10 ? 0.917 -24.984 -15.477 1 48.22 10 GLY B C 1
ATOM 607 O O . GLY B 1 10 ? 0.148 -25.188 -14.531 1 48.22 10 GLY B O 1
ATOM 608 N N . GLY B 1 11 ? 2.135 -24.734 -14.773 1 57.69 11 GLY B N 1
ATOM 609 C CA . GLY B 1 11 ? 2.684 -24.281 -13.5 1 57.69 11 GLY B CA 1
ATOM 610 C C . GLY B 1 11 ? 1.867 -23.188 -12.859 1 57.69 11 GLY B C 1
ATOM 611 O O . GLY B 1 11 ? 1.069 -22.516 -13.531 1 57.69 11 GLY B O 1
ATOM 612 N N . LEU B 1 12 ? 1.43 -23.531 -11.586 1 77.44 12 LEU B N 1
ATOM 613 C CA . LEU B 1 12 ? 0.681 -22.547 -10.805 1 77.44 12 LEU B CA 1
ATOM 614 C C . LEU B 1 12 ? 1.256 -21.156 -11 1 77.44 12 LEU B C 1
ATOM 616 O O . LEU B 1 12 ? 2.465 -21 -11.18 1 77.44 12 LEU B O 1
ATOM 620 N N . LYS B 1 13 ? 0.474 -20.297 -11.688 1 87.44 13 LYS B N 1
ATOM 621 C CA . LYS B 1 13 ? 0.842 -18.906 -11.836 1 87.44 13 LYS B CA 1
ATOM 622 C C . LYS B 1 13 ? 1.57 -18.391 -10.602 1 87.44 13 LYS B C 1
ATOM 624 O O . LYS B 1 13 ? 1.109 -18.578 -9.477 1 87.44 13 LYS B O 1
ATOM 629 N N . THR B 1 14 ? 2.859 -17.922 -10.805 1 89.06 14 THR B N 1
ATOM 630 C CA . THR B 1 14 ? 3.633 -17.469 -9.656 1 89.06 14 THR B CA 1
ATOM 631 C C . THR B 1 14 ? 3.809 -15.953 -9.688 1 89.06 14 THR B C 1
ATOM 633 O O . THR B 1 14 ? 4.258 -15.352 -8.703 1 89.06 14 THR B O 1
ATOM 636 N N . GLU B 1 15 ? 3.555 -15.375 -10.859 1 90.69 15 GLU B N 1
ATOM 637 C CA . GLU B 1 15 ? 3.637 -13.922 -11.016 1 90.69 15 GLU B CA 1
ATOM 638 C C . GLU B 1 15 ? 2.465 -13.391 -11.836 1 90.69 15 GLU B C 1
ATOM 640 O O . GLU B 1 15 ? 1.918 -14.102 -12.68 1 90.69 15 GLU B O 1
ATOM 645 N N . TRP B 1 16 ? 2.039 -12.203 -11.578 1 95.12 16 TRP B N 1
ATOM 646 C CA . TRP B 1 16 ? 0.908 -11.57 -12.25 1 95.12 16 TRP B CA 1
ATOM 647 C C . TRP B 1 16 ? 1.288 -10.195 -12.773 1 95.12 16 TRP B C 1
ATOM 649 O O . TRP B 1 16 ? 0.983 -9.172 -12.148 1 95.12 16 TRP B O 1
ATOM 659 N N . PRO B 1 17 ? 1.974 -10.031 -13.961 1 94.38 17 PRO B N 1
ATOM 660 C CA . PRO B 1 17 ? 2.352 -8.742 -14.539 1 94.38 17 PRO B CA 1
ATOM 661 C C . PRO B 1 17 ? 1.143 -7.91 -14.961 1 94.38 17 PRO B C 1
ATOM 663 O O . PRO B 1 17 ? 1.24 -6.684 -15.078 1 94.38 17 PRO B O 1
ATOM 666 N N . GLU B 1 18 ? 0.029 -8.531 -15.148 1 95 18 GLU B N 1
ATOM 667 C CA . GLU B 1 18 ? -1.189 -7.859 -15.594 1 95 18 GLU B CA 1
ATOM 668 C C . GLU B 1 18 ? -1.842 -7.086 -14.453 1 95 18 GLU B C 1
ATOM 670 O O . GLU B 1 18 ? -2.729 -6.258 -14.68 1 95 18 GLU B O 1
ATOM 675 N N . LEU B 1 19 ? -1.375 -7.375 -13.305 1 95.5 19 LEU B N 1
ATOM 676 C CA . LEU B 1 19 ? -2.01 -6.758 -12.148 1 95.5 19 LEU B CA 1
ATOM 677 C C . LEU B 1 19 ? -1.399 -5.391 -11.859 1 95.5 19 LEU B C 1
ATOM 679 O O . LEU B 1 19 ? -1.956 -4.609 -11.086 1 95.5 19 LEU B O 1
ATOM 683 N N . VAL B 1 20 ? -0.303 -5.113 -12.523 1 95.19 20 VAL B N 1
ATOM 684 C CA . VAL B 1 20 ? 0.376 -3.84 -12.305 1 95.19 20 VAL B CA 1
ATOM 685 C C . VAL B 1 20 ? -0.507 -2.691 -12.781 1 95.19 20 VAL B C 1
ATOM 687 O O . VAL B 1 20 ? -0.901 -2.65 -13.953 1 95.19 20 VAL B O 1
ATOM 690 N N . GLY B 1 21 ? -0.935 -1.85 -11.969 1 95.44 21 GLY B N 1
ATOM 691 C CA . GLY B 1 21 ? -1.798 -0.733 -12.32 1 95.44 21 GLY B CA 1
ATOM 692 C C . GLY B 1 21 ? -3.229 -0.913 -11.844 1 95.44 21 GLY B C 1
ATOM 693 O O . GLY B 1 21 ? -4.02 0.032 -11.867 1 95.44 21 GLY B O 1
ATOM 694 N N . LEU B 1 22 ? -3.482 -2.082 -11.383 1 95.56 22 LEU B N 1
ATOM 695 C CA . LEU B 1 22 ? -4.824 -2.367 -10.883 1 95.56 22 LEU B CA 1
ATOM 696 C C . LEU B 1 22 ? -4.922 -2.064 -9.391 1 95.56 22 LEU B C 1
ATOM 698 O O . LEU B 1 22 ? -3.906 -1.867 -8.719 1 95.56 22 LEU B O 1
ATOM 702 N N . THR B 1 23 ? -6.156 -2.014 -8.93 1 96.19 23 THR B N 1
ATOM 703 C CA . THR B 1 23 ? -6.387 -1.791 -7.508 1 96.19 23 THR B CA 1
ATOM 704 C C . THR B 1 23 ? -6.188 -3.082 -6.719 1 96.19 23 THR B C 1
ATOM 706 O O . THR B 1 23 ? -6.129 -4.168 -7.301 1 96.19 23 THR B O 1
ATOM 709 N N . ILE B 1 24 ? -6 -2.908 -5.469 1 96.44 24 ILE B N 1
ATOM 710 C CA . ILE B 1 24 ? -5.793 -4.047 -4.582 1 96.44 24 ILE B CA 1
ATOM 711 C C . ILE B 1 24 ? -6.938 -5.043 -4.742 1 96.44 24 ILE B C 1
ATOM 713 O O . ILE B 1 24 ? -6.711 -6.25 -4.855 1 96.44 24 ILE B O 1
ATOM 717 N N . GLU B 1 25 ? -8.156 -4.551 -4.828 1 95.31 25 GLU B N 1
ATOM 718 C CA . GLU B 1 25 ? -9.336 -5.406 -4.934 1 95.31 25 GLU B CA 1
ATOM 719 C C . GLU B 1 25 ? -9.312 -6.211 -6.23 1 95.31 25 GLU B C 1
ATOM 721 O O . GLU B 1 25 ? -9.523 -7.426 -6.219 1 95.31 25 GLU B O 1
ATOM 726 N N . GLN B 1 26 ? -9.023 -5.574 -7.246 1 96.31 26 GLN B N 1
ATOM 727 C CA . GLN B 1 26 ? -8.953 -6.242 -8.539 1 96.31 26 GLN B CA 1
ATOM 728 C C . GLN B 1 26 ? -7.82 -7.266 -8.57 1 96.31 26 GLN B C 1
ATOM 730 O O . GLN B 1 26 ? -7.996 -8.375 -9.07 1 96.31 26 GLN B O 1
ATOM 735 N N . ALA B 1 27 ? -6.703 -6.852 -8.031 1 97 27 ALA B N 1
ATOM 736 C CA . ALA B 1 27 ? -5.531 -7.723 -8.008 1 97 27 ALA B CA 1
ATOM 737 C C . ALA B 1 27 ? -5.789 -8.969 -7.172 1 97 27 ALA B C 1
ATOM 739 O O . ALA B 1 27 ? -5.496 -10.086 -7.602 1 97 27 ALA B O 1
ATOM 740 N N . LYS B 1 28 ? -6.379 -8.688 -6.039 1 95.62 28 LYS B N 1
ATOM 741 C CA . LYS B 1 28 ? -6.699 -9.805 -5.152 1 95.62 28 LYS B CA 1
ATOM 742 C C . LYS B 1 28 ? -7.668 -10.781 -5.82 1 95.62 28 LYS B C 1
ATOM 744 O O . LYS B 1 28 ? -7.5 -11.992 -5.719 1 95.62 28 LYS B O 1
ATOM 749 N N . ALA B 1 29 ? -8.672 -10.297 -6.492 1 96.25 29 ALA B N 1
ATOM 750 C CA . ALA B 1 29 ? -9.672 -11.117 -7.172 1 96.25 29 ALA B CA 1
ATOM 751 C C . ALA B 1 29 ? -9.031 -11.969 -8.266 1 96.25 29 ALA B C 1
ATOM 753 O O . ALA B 1 29 ? -9.344 -13.148 -8.406 1 96.25 29 ALA B O 1
ATOM 754 N N . LYS B 1 30 ? -8.094 -11.336 -8.922 1 95.88 30 LYS B N 1
ATOM 755 C CA . LYS B 1 30 ? -7.414 -12.039 -10.008 1 95.88 30 LYS B CA 1
ATOM 756 C C . LYS B 1 30 ? -6.52 -13.156 -9.469 1 95.88 30 LYS B C 1
ATOM 758 O O . LYS B 1 30 ? -6.508 -14.258 -10.008 1 95.88 30 LYS B O 1
ATOM 763 N N . ILE B 1 31 ? -5.801 -12.852 -8.445 1 95.38 31 ILE B N 1
ATOM 764 C CA . ILE B 1 31 ? -4.906 -13.836 -7.848 1 95.38 31 ILE B CA 1
ATOM 765 C C . ILE B 1 31 ? -5.723 -15.008 -7.297 1 95.38 31 ILE B C 1
ATOM 767 O O . ILE B 1 31 ? -5.375 -16.172 -7.516 1 95.38 31 ILE B O 1
ATOM 771 N N . LYS B 1 32 ? -6.84 -14.75 -6.625 1 94.75 32 LYS B N 1
ATOM 772 C CA . LYS B 1 32 ? -7.707 -15.766 -6.039 1 94.75 32 LYS B CA 1
ATOM 773 C C . LYS B 1 32 ? -8.359 -16.625 -7.125 1 94.75 32 LYS B C 1
ATOM 775 O O . LYS B 1 32 ? -8.602 -17.812 -6.926 1 94.75 32 LYS B O 1
ATOM 780 N N . ALA B 1 33 ? -8.648 -15.984 -8.266 1 94.38 33 ALA B N 1
ATOM 781 C CA . ALA B 1 33 ? -9.219 -16.703 -9.398 1 94.38 33 ALA B CA 1
ATOM 782 C C . ALA B 1 33 ? -8.219 -17.703 -9.969 1 94.38 33 ALA B C 1
ATOM 784 O O . ALA B 1 33 ? -8.586 -18.812 -10.359 1 94.38 33 ALA B O 1
ATOM 785 N N . ASP B 1 34 ? -6.957 -17.234 -9.922 1 92.88 34 ASP B N 1
ATOM 786 C CA . ASP B 1 34 ? -5.902 -18.078 -10.477 1 92.88 34 ASP B CA 1
ATOM 787 C C . ASP B 1 34 ? -5.418 -19.094 -9.438 1 92.88 34 ASP B C 1
ATOM 789 O O . ASP B 1 34 ? -5.262 -20.281 -9.742 1 92.88 34 ASP B O 1
ATOM 793 N N . ARG B 1 35 ? -5.25 -18.484 -8.203 1 93.88 35 ARG B N 1
ATOM 794 C CA . ARG B 1 35 ? -4.711 -19.297 -7.109 1 93.88 35 ARG B CA 1
ATOM 795 C C . ARG B 1 35 ? -5.457 -19.031 -5.809 1 93.88 35 ARG B C 1
ATOM 797 O O . ARG B 1 35 ? -5.039 -18.188 -5.012 1 93.88 35 ARG B O 1
ATOM 804 N N . PRO B 1 36 ? -6.5 -19.781 -5.543 1 92.44 36 PRO B N 1
ATOM 805 C CA . PRO B 1 36 ? -7.277 -19.594 -4.316 1 92.44 36 PRO B CA 1
ATOM 806 C C . PRO B 1 36 ? -6.574 -20.156 -3.078 1 92.44 36 PRO B C 1
ATOM 808 O O . PRO B 1 36 ? -6.98 -19.859 -1.95 1 92.44 36 PRO B O 1
ATOM 811 N N . ASP B 1 37 ? -5.512 -20.844 -3.307 1 91.06 37 ASP B N 1
ATOM 812 C CA . ASP B 1 37 ? -4.758 -21.453 -2.221 1 91.06 37 ASP B CA 1
ATOM 813 C C . ASP B 1 37 ? -3.73 -20.484 -1.645 1 91.06 37 ASP B C 1
ATOM 815 O O . ASP B 1 37 ? -3.252 -20.672 -0.523 1 91.06 37 ASP B O 1
ATOM 819 N N . LEU B 1 38 ? -3.467 -19.469 -2.416 1 93 38 LEU B N 1
ATOM 820 C CA . LEU B 1 38 ? -2.422 -18.531 -2.035 1 93 38 LEU B CA 1
ATOM 821 C C . LEU B 1 38 ? -2.973 -17.453 -1.106 1 93 38 LEU B C 1
ATOM 823 O O . LEU B 1 38 ? -4.117 -17.016 -1.262 1 93 38 LEU B O 1
ATOM 827 N N . GLN B 1 39 ? -2.152 -17.047 -0.154 1 94.12 39 GLN B N 1
ATOM 828 C CA . GLN B 1 39 ? -2.443 -15.891 0.69 1 94.12 39 GLN B CA 1
ATOM 829 C C . GLN B 1 39 ? -1.867 -14.617 0.09 1 94.12 39 GLN B C 1
ATOM 831 O O . GLN B 1 39 ? -0.676 -14.547 -0.221 1 94.12 39 GLN B O 1
ATOM 836 N N . VAL B 1 40 ? -2.742 -13.664 -0.056 1 94.25 40 VAL B N 1
ATOM 837 C CA . VAL B 1 40 ? -2.324 -12.406 -0.666 1 94.25 40 VAL B CA 1
ATOM 838 C C . VAL B 1 40 ? -1.93 -11.414 0.422 1 94.25 40 VAL B C 1
ATOM 840 O O . VAL B 1 40 ? -2.732 -11.094 1.302 1 94.25 40 VAL B O 1
ATOM 843 N N . GLU B 1 41 ? -0.728 -11.016 0.42 1 92.25 41 GLU B N 1
ATOM 844 C CA . GLU B 1 41 ? -0.243 -9.992 1.335 1 92.25 41 GLU B CA 1
ATOM 845 C C . GLU B 1 41 ? 0.006 -8.672 0.604 1 92.25 41 GLU B C 1
ATOM 847 O O . GLU B 1 41 ? 0.798 -8.617 -0.339 1 92.25 41 GLU B O 1
ATOM 852 N N . VAL B 1 42 ? -0.686 -7.676 1.013 1 94.19 42 VAL B N 1
ATOM 853 C CA . VAL B 1 42 ? -0.546 -6.359 0.395 1 94.19 42 VAL B CA 1
ATOM 854 C C . VAL B 1 42 ? 0.416 -5.504 1.215 1 94.19 42 VAL B C 1
ATOM 856 O O . VAL B 1 42 ? 0.193 -5.277 2.406 1 94.19 42 VAL B O 1
ATOM 859 N N . LEU B 1 43 ? 1.517 -5.047 0.594 1 92 43 LEU B N 1
ATOM 860 C CA . LEU B 1 43 ? 2.512 -4.215 1.261 1 92 43 LEU B CA 1
ATOM 861 C C . LEU B 1 43 ? 2.885 -3.014 0.397 1 92 43 LEU B C 1
ATOM 863 O O . LEU B 1 43 ? 2.965 -3.127 -0.829 1 92 43 LEU B O 1
ATOM 867 N N . PRO B 1 44 ? 3.018 -1.934 1.018 1 93.88 44 PRO B N 1
ATOM 868 C CA . PRO B 1 44 ? 3.518 -0.786 0.258 1 93.88 44 PRO B CA 1
ATOM 869 C C . PRO B 1 44 ? 4.957 -0.976 -0.218 1 93.88 44 PRO B C 1
ATOM 871 O O . PRO B 1 44 ? 5.758 -1.616 0.467 1 93.88 44 PRO B O 1
ATOM 874 N N . VAL B 1 45 ? 5.195 -0.419 -1.342 1 91.88 45 VAL B N 1
ATOM 875 C CA . VAL B 1 45 ? 6.543 -0.475 -1.894 1 91.88 45 VAL B CA 1
ATOM 876 C C . VAL B 1 45 ? 7.535 0.128 -0.901 1 91.88 45 VAL B C 1
ATOM 878 O O . VAL B 1 45 ? 7.266 1.173 -0.303 1 91.88 45 VAL B O 1
ATOM 881 N N . GLY B 1 46 ? 8.633 -0.57 -0.725 1 84.94 46 GLY B N 1
ATOM 882 C CA . GLY B 1 46 ? 9.633 -0.067 0.2 1 84.94 46 GLY B CA 1
ATOM 883 C C . GLY B 1 46 ? 9.727 -0.88 1.478 1 84.94 46 GLY B C 1
ATOM 884 O O . GLY B 1 46 ? 10.664 -0.7 2.266 1 84.94 46 GLY B O 1
ATOM 885 N N . THR B 1 47 ? 8.648 -1.648 1.734 1 85.44 47 THR B N 1
ATOM 886 C CA . THR B 1 47 ? 8.664 -2.506 2.914 1 85.44 47 THR B CA 1
ATOM 887 C C . THR B 1 47 ? 9.742 -3.58 2.785 1 85.44 47 THR B C 1
ATOM 889 O O . THR B 1 47 ? 9.891 -4.195 1.726 1 85.44 47 THR B O 1
ATOM 892 N N . ILE B 1 48 ? 10.625 -3.562 3.734 1 80.38 48 ILE B N 1
ATOM 893 C CA . ILE B 1 48 ? 11.695 -4.555 3.732 1 80.38 48 ILE B CA 1
ATOM 894 C C . ILE B 1 48 ? 11.156 -5.898 4.207 1 80.38 48 ILE B C 1
ATOM 896 O O . ILE B 1 48 ? 10.594 -6 5.301 1 80.38 48 ILE B O 1
ATOM 900 N N . ILE B 1 49 ? 10.992 -6.875 3.311 1 76.69 49 ILE B N 1
ATOM 901 C CA . ILE B 1 49 ? 10.531 -8.211 3.67 1 76.69 49 ILE B CA 1
ATOM 902 C C . ILE B 1 49 ? 11.719 -9.148 3.82 1 76.69 49 ILE B C 1
ATOM 904 O O . ILE B 1 49 ? 12.75 -8.969 3.166 1 76.69 49 ILE B O 1
ATOM 908 N N . LEU B 1 50 ? 11.602 -10.047 4.863 1 74.56 50 LEU B N 1
ATOM 909 C CA . LEU B 1 50 ? 12.68 -11.016 5.039 1 74.56 50 LEU B CA 1
ATOM 910 C C . LEU B 1 50 ? 12.758 -11.961 3.844 1 74.56 50 LEU B C 1
ATOM 912 O O . LEU B 1 50 ? 11.75 -12.211 3.18 1 74.56 50 LEU B O 1
ATOM 916 N N . GLY B 1 51 ? 13.875 -12.133 3.244 1 68.38 51 GLY B N 1
ATOM 917 C CA . GLY B 1 51 ? 14.203 -12.906 2.059 1 68.38 51 GLY B CA 1
ATOM 918 C C . GLY B 1 51 ? 13.656 -14.32 2.092 1 68.38 51 GLY B C 1
ATOM 919 O O . GLY B 1 51 ? 14.219 -15.234 1.484 1 68.38 51 GLY B O 1
ATOM 920 N N . VAL B 1 52 ? 12.633 -14.625 2.963 1 77.06 52 VAL B N 1
ATOM 921 C CA . VAL B 1 52 ? 12.094 -15.984 2.98 1 77.06 52 VAL B CA 1
ATOM 922 C C . VAL B 1 52 ? 10.953 -16.094 1.971 1 77.06 52 VAL B C 1
ATOM 924 O O . VAL B 1 52 ? 10 -15.312 2.002 1 77.06 52 VAL B O 1
ATOM 927 N N . VAL B 1 53 ? 11.164 -16.844 1.02 1 79.5 53 VAL B N 1
ATOM 928 C CA . VAL B 1 53 ? 10.125 -17.094 0.022 1 79.5 53 VAL B CA 1
ATOM 929 C C . VAL B 1 53 ? 9.141 -18.125 0.547 1 79.5 53 VAL B C 1
ATOM 931 O O . VAL B 1 53 ? 9.516 -19.266 0.845 1 79.5 53 VAL B O 1
ATOM 934 N N . VAL B 1 54 ? 7.898 -17.641 0.795 1 86.06 54 VAL B N 1
ATOM 935 C CA . VAL B 1 54 ? 6.805 -18.531 1.18 1 86.06 54 VAL B CA 1
ATOM 936 C C . VAL B 1 54 ? 6.02 -18.938 -0.061 1 86.06 54 VAL B C 1
ATOM 938 O O . VAL B 1 54 ? 5.488 -18.094 -0.782 1 86.06 54 VAL B O 1
ATOM 941 N N . PRO B 1 55 ? 5.902 -20.219 -0.401 1 87.44 55 PRO B N 1
ATOM 942 C CA . PRO B 1 55 ? 5.254 -20.688 -1.627 1 87.44 55 PRO B CA 1
ATOM 943 C C . PRO B 1 55 ? 3.748 -20.438 -1.637 1 87.44 55 PRO B C 1
ATOM 945 O O . PRO B 1 55 ? 3.119 -20.469 -2.697 1 87.44 55 PRO B O 1
ATOM 948 N N . ASN B 1 56 ? 3.219 -20.188 -0.493 1 90.75 56 ASN B N 1
ATOM 949 C CA . ASN B 1 56 ? 1.774 -20 -0.417 1 90.75 56 ASN B CA 1
ATOM 950 C C . ASN B 1 56 ? 1.416 -18.531 -0.13 1 90.75 56 ASN B C 1
ATOM 952 O O . ASN B 1 56 ? 0.367 -18.25 0.45 1 90.75 56 ASN B O 1
ATOM 956 N N . ARG B 1 57 ? 2.316 -17.656 -0.494 1 92.5 57 ARG B N 1
ATOM 957 C CA . ARG B 1 57 ? 2.066 -16.25 -0.235 1 92.5 57 ARG B CA 1
ATOM 958 C C . ARG B 1 57 ? 2.445 -15.391 -1.441 1 92.5 57 ARG B C 1
ATOM 960 O O . ARG B 1 57 ? 3.514 -15.578 -2.027 1 92.5 57 ARG B O 1
ATOM 967 N N . VAL B 1 58 ? 1.57 -14.57 -1.812 1 93.12 58 VAL B N 1
ATOM 968 C CA . VAL B 1 58 ? 1.819 -13.617 -2.889 1 93.12 58 VAL B CA 1
ATOM 969 C C . VAL B 1 58 ? 1.901 -12.203 -2.318 1 93.12 58 VAL B C 1
ATOM 971 O O . VAL B 1 58 ? 1.04 -11.789 -1.538 1 93.12 58 VAL B O 1
ATOM 974 N N . ILE B 1 59 ? 2.984 -11.508 -2.656 1 92.12 59 ILE B N 1
ATOM 975 C CA . ILE B 1 59 ? 3.156 -10.141 -2.172 1 92.12 59 ILE B CA 1
ATOM 976 C C . ILE B 1 59 ? 2.715 -9.156 -3.248 1 92.12 59 ILE B C 1
ATOM 978 O O . ILE B 1 59 ? 3.215 -9.188 -4.375 1 92.12 59 ILE B O 1
ATOM 982 N N . LEU B 1 60 ? 1.718 -8.367 -2.828 1 94.5 60 LEU B N 1
ATOM 983 C CA . LEU B 1 60 ? 1.253 -7.285 -3.688 1 94.5 60 LEU B CA 1
ATOM 984 C C . LEU B 1 60 ? 1.892 -5.961 -3.289 1 94.5 60 LEU B C 1
ATOM 986 O O . LEU B 1 60 ? 1.629 -5.441 -2.199 1 94.5 60 LEU B O 1
ATOM 990 N N . TRP B 1 61 ? 2.689 -5.438 -4.172 1 94.5 61 TRP B N 1
ATOM 991 C CA . TRP B 1 61 ? 3.373 -4.172 -3.914 1 94.5 61 TRP B CA 1
ATOM 992 C C . TRP B 1 61 ? 2.533 -2.994 -4.391 1 94.5 61 TRP B C 1
ATOM 994 O O . TRP B 1 61 ? 2.219 -2.889 -5.578 1 94.5 61 TRP B O 1
ATOM 1004 N N . VAL B 1 62 ? 2.152 -2.164 -3.463 1 96.69 62 VAL B N 1
ATOM 1005 C CA . VAL B 1 62 ? 1.339 -1.002 -3.805 1 96.69 62 VAL B CA 1
ATOM 1006 C C . VAL B 1 62 ? 2.135 0.278 -3.557 1 96.69 62 VAL B C 1
ATOM 1008 O O . VAL B 1 62 ? 2.951 0.34 -2.635 1 96.69 62 VAL B O 1
ATOM 1011 N N . ASP B 1 63 ? 1.975 1.38 -4.438 1 96.56 63 ASP B N 1
ATOM 1012 C CA . ASP B 1 63 ? 2.818 2.566 -4.34 1 96.56 63 ASP B CA 1
ATOM 1013 C C . ASP B 1 63 ? 2.006 3.84 -4.566 1 96.56 63 ASP B C 1
ATOM 1015 O O . ASP B 1 63 ? 2.48 4.941 -4.289 1 96.56 63 ASP B O 1
ATOM 1019 N N . THR B 1 64 ? 0.805 3.807 -5.004 1 96.88 64 THR B N 1
ATOM 1020 C CA . THR B 1 64 ? 0.031 4.988 -5.363 1 96.88 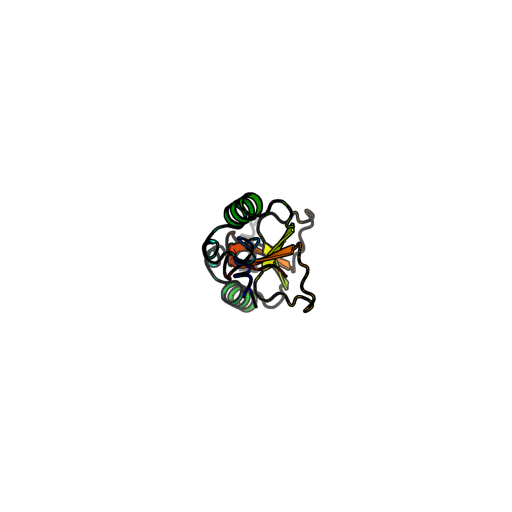64 THR B CA 1
ATOM 1021 C C . THR B 1 64 ? -0.983 5.324 -4.273 1 96.88 64 THR B C 1
ATOM 1023 O O . THR B 1 64 ? -1.767 4.465 -3.863 1 96.88 64 THR B O 1
ATOM 1026 N N . VAL B 1 65 ? -0.945 6.648 -3.891 1 96.69 65 VAL B N 1
ATOM 1027 C CA . VAL B 1 65 ? -1.868 7.125 -2.867 1 96.69 65 VAL B CA 1
ATOM 1028 C C . VAL B 1 65 ? -3.287 7.172 -3.43 1 96.69 65 VAL B C 1
ATOM 1030 O O . VAL B 1 65 ? -3.531 7.805 -4.457 1 96.69 65 VAL B O 1
ATOM 1033 N N . ALA B 1 66 ? -4.137 6.477 -2.775 1 95.5 66 ALA B N 1
ATOM 1034 C CA . ALA B 1 66 ? -5.5 6.332 -3.279 1 95.5 66 ALA B CA 1
ATOM 1035 C C . ALA B 1 66 ? -6.453 7.297 -2.572 1 95.5 66 ALA B C 1
ATOM 1037 O O . ALA B 1 66 ? -7.461 7.715 -3.146 1 95.5 66 ALA B O 1
ATOM 1038 N N . GLU B 1 67 ? -6.172 7.59 -1.316 1 93.69 67 GLU B N 1
ATOM 1039 C CA . GLU B 1 67 ? -7.059 8.438 -0.526 1 93.69 67 GLU B CA 1
ATOM 1040 C C . GLU B 1 67 ? -6.305 9.617 0.083 1 93.69 67 GLU B C 1
ATOM 1042 O O . GLU B 1 67 ? -5.074 9.594 0.173 1 93.69 67 GLU B O 1
ATOM 1047 N N . ILE B 1 68 ? -7.082 10.609 0.482 1 94.69 68 ILE B N 1
ATOM 1048 C CA . ILE B 1 68 ? -6.5 11.805 1.084 1 94.69 68 ILE B CA 1
ATOM 1049 C C . ILE B 1 68 ? -5.828 11.438 2.408 1 94.69 68 ILE B C 1
ATOM 1051 O O . ILE B 1 68 ? -6.496 11.008 3.35 1 94.69 68 ILE B O 1
ATOM 1055 N N . PRO B 1 69 ? -4.492 11.586 2.365 1 94.5 69 PRO B N 1
ATOM 1056 C CA . PRO B 1 69 ? -3.818 11.352 3.646 1 94.5 69 PRO B CA 1
ATOM 1057 C C . PRO B 1 69 ? -4.238 12.352 4.723 1 94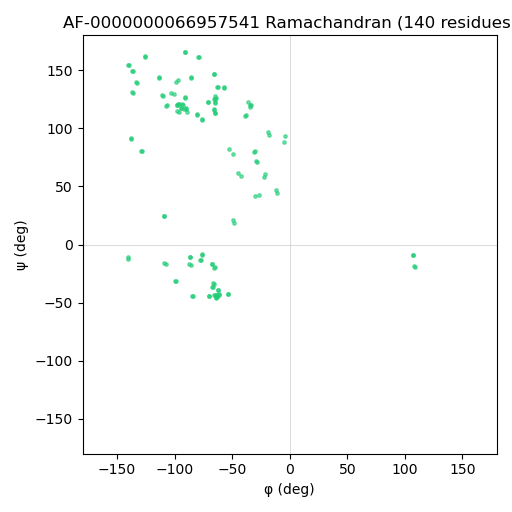.5 69 PRO B C 1
ATOM 1059 O O . PRO B 1 69 ? -4.34 13.555 4.445 1 94.5 69 PRO B O 1
ATOM 1062 N N . LYS B 1 70 ? -4.504 11.883 5.926 1 88.81 70 LYS B N 1
ATOM 1063 C CA . LYS B 1 70 ? -4.91 12.719 7.051 1 88.81 70 LYS B CA 1
ATOM 1064 C C . LYS B 1 70 ? -4.242 12.266 8.344 1 88.81 70 LYS B C 1
ATOM 1066 O O . LYS B 1 70 ? -3.805 11.117 8.453 1 88.81 70 LYS B O 1
ATOM 1071 N N . ILE B 1 71 ? -4.16 13.188 9.117 1 88.69 71 ILE B N 1
ATOM 1072 C CA . ILE B 1 71 ? -3.59 12.883 10.422 1 88.69 71 ILE B CA 1
ATOM 1073 C C . ILE B 1 71 ? -4.508 11.93 11.18 1 88.69 71 ILE B C 1
ATOM 1075 O O . ILE B 1 71 ? -5.73 12.102 11.18 1 88.69 71 ILE B O 1
ATOM 1079 N N . GLY B 1 72 ? -3.945 10.805 11.625 1 79.81 72 GLY B N 1
ATOM 1080 C CA . GLY B 1 72 ? -4.738 9.883 12.414 1 79.81 72 GLY B CA 1
ATOM 1081 C C . GLY B 1 72 ? -3.961 8.656 12.859 1 79.81 72 GLY B C 1
ATOM 1082 O O . GLY B 1 72 ? -2.795 8.492 12.5 1 79.81 72 GLY B O 1
#

Nearest PDB structures (foldseek):
  1y4d-assembly1_I  TM=8.175E-01  e=1.138E-03  Hordeum vulgare
  1vbw-assembly1_A  TM=9.169E-01  e=6.272E-03  Momordica charantia
  3rdz-assembly1_C  TM=8.902E-01  e=9.447E-03  Fagopyrum esculentum
  7al8-assembly1_C  TM=8.775E-01  e=1.870E-02  Amaranthus caudatus
  7xkc-assembly1_A  TM=9.267E-01  e=1.103E-01  Daucus carota subsp. sativus

Solvent-accessible surface area (backbone atoms only — not comparable to full-atom values): 8265 Å² total; per-residue (Å²): 131,81,75,70,74,68,60,72,65,90,60,77,83,51,60,41,69,82,36,41,69,30,42,53,67,57,36,50,51,49,45,42,72,75,37,70,81,46,42,78,42,78,41,44,65,85,65,86,69,76,92,62,72,38,90,52,21,30,40,38,28,20,32,27,24,64,40,63,26,31,55,51,130,80,74,70,73,68,60,74,62,91,59,79,81,53,61,39,70,82,35,41,70,30,42,52,68,58,36,50,52,51,45,41,70,76,38,69,81,45,41,80,43,78,41,46,65,84,67,86,69,76,93,64,70,38,89,53,22,30,39,38,28,20,33,27,25,63,42,65,26,32,55,51